Protein AF-A0A970IMG0-F1 (afdb_monomer_lite)

Radius of gyration: 21.69 Å; chains: 1; bounding box: 59×28×64 Å

Sequence (136 aa):
MDRVKRTKTRYMLLVIAFVITMMSASVAALGSFSFTFTPPIVGAARNSGLAATNGAQNPYIQLDGSIARTIFCFVRLEGTAPYTDNVTNINDNITDCKTYFSYNTGYGGLGQYYMILGLPYYYNFLEYSSSGVFQP

Foldseek 3Di:
DPVVVVVVVVVVVVVVVVVVVVPPQPDWDKWKDKAKAADQQQLRKDKGWKTFAQLADFKWWDWPDDWQQKKKFKFWDPDPDTDDDSDRDDDDGTPDIGSTDDGDRRPPHGGTMIMMMIGHPDSDDHITMIITIIHD

pLDDT: mean 72.48, std 15.92, range [30.77, 92.31]

Secondary structure (DSSP, 8-state):
-HHHHHHHHHHHHHHHHHHHHHT-------EEEEEEE-SSSTT--EE---EE--SSS--EEEESS--S-EEEEEEEESSSS------S---SSEEEEESS----TTTT-TT-EEEEEEEESSSS---EEEEEEEE-

Structure (mmCIF, N/CA/C/O backbone):
data_AF-A0A970IMG0-F1
#
_entry.id   AF-A0A970IMG0-F1
#
loop_
_atom_site.group_PDB
_atom_site.id
_atom_site.type_symbol
_atom_site.label_atom_id
_atom_site.label_alt_id
_atom_site.label_comp_id
_atom_site.label_asym_id
_atom_site.label_entity_id
_atom_site.label_seq_id
_atom_site.pdbx_PDB_ins_code
_atom_site.Cartn_x
_atom_site.Cartn_y
_atom_site.Cartn_z
_atom_site.occupancy
_atom_site.B_iso_or_equiv
_atom_site.auth_seq_id
_atom_site.auth_comp_id
_atom_site.auth_asym_id
_atom_site.auth_atom_id
_atom_site.pdbx_PDB_model_num
ATOM 1 N N . MET A 1 1 ? -46.167 -3.569 44.583 1.00 56.69 1 MET A N 1
ATOM 2 C CA . MET A 1 1 ? -45.221 -4.411 43.806 1.00 56.69 1 MET A CA 1
ATOM 3 C C . MET A 1 1 ? -44.731 -3.774 42.496 1.00 56.69 1 MET A C 1
ATOM 5 O O . MET A 1 1 ? -43.730 -4.243 41.965 1.00 56.69 1 MET A O 1
ATOM 9 N N . ASP A 1 2 ? -45.328 -2.679 42.005 1.00 61.00 2 ASP A N 1
ATOM 10 C CA . ASP A 1 2 ? -44.981 -2.122 40.681 1.00 61.00 2 ASP A CA 1
ATOM 11 C C . ASP A 1 2 ? -43.692 -1.300 40.584 1.00 61.00 2 ASP A C 1
ATOM 13 O O . ASP A 1 2 ? -43.065 -1.281 39.524 1.00 61.00 2 ASP A O 1
ATOM 17 N N . ARG A 1 3 ? -43.246 -0.638 41.662 1.00 56.34 3 ARG A N 1
ATOM 18 C CA . ARG A 1 3 ? -42.007 0.164 41.614 1.00 56.34 3 ARG A CA 1
ATOM 19 C C . ARG A 1 3 ? -40.771 -0.697 41.352 1.00 56.34 3 ARG A C 1
ATOM 21 O O . ARG A 1 3 ? -39.963 -0.336 40.511 1.00 56.34 3 ARG A O 1
ATOM 28 N N . VAL A 1 4 ? -40.668 -1.858 42.002 1.00 61.53 4 VAL A N 1
ATOM 29 C CA . VAL A 1 4 ? -39.502 -2.755 41.890 1.00 61.53 4 VAL A CA 1
ATOM 30 C C . VAL A 1 4 ? -39.376 -3.356 40.485 1.00 61.53 4 VAL A C 1
ATOM 32 O O . VAL A 1 4 ? -38.269 -3.445 39.959 1.00 61.53 4 VAL A O 1
ATOM 35 N N . LYS A 1 5 ? -40.497 -3.717 39.839 1.00 60.34 5 LYS A N 1
ATOM 36 C CA . LYS A 1 5 ? -40.497 -4.181 38.439 1.00 60.34 5 LYS A CA 1
ATOM 37 C C . LYS A 1 5 ? -40.033 -3.077 37.486 1.00 60.34 5 LYS A C 1
ATOM 39 O O . LYS A 1 5 ? -39.169 -3.329 36.654 1.00 60.34 5 LYS A O 1
ATOM 44 N N . ARG A 1 6 ? -40.519 -1.842 37.669 1.00 63.53 6 ARG A N 1
ATOM 45 C CA . ARG A 1 6 ? -40.139 -0.685 36.838 1.00 63.53 6 ARG A CA 1
ATOM 46 C C . ARG A 1 6 ? -38.645 -0.352 36.919 1.00 63.53 6 ARG A C 1
ATOM 48 O O . ARG A 1 6 ? -38.055 0.006 35.904 1.00 63.53 6 ARG A O 1
ATOM 55 N N . THR A 1 7 ? -38.022 -0.490 38.090 1.00 66.06 7 THR A N 1
ATOM 56 C CA . THR A 1 7 ? -36.582 -0.233 38.249 1.00 66.06 7 THR A CA 1
ATOM 57 C C . THR A 1 7 ? -35.731 -1.317 37.583 1.00 66.06 7 THR A C 1
ATOM 59 O O . THR A 1 7 ? -34.774 -0.990 36.887 1.00 66.06 7 THR A O 1
ATOM 62 N N . LYS A 1 8 ? -36.109 -2.599 37.706 1.00 70.25 8 LYS A N 1
ATOM 63 C CA . LYS A 1 8 ? -35.402 -3.715 37.048 1.00 70.25 8 LYS A CA 1
ATOM 64 C C . LYS A 1 8 ? -35.432 -3.606 35.520 1.00 70.25 8 LYS A C 1
ATOM 66 O O . LYS A 1 8 ? -34.404 -3.807 34.883 1.00 70.25 8 LYS A O 1
ATOM 71 N N . THR A 1 9 ? -36.565 -3.207 34.938 1.00 77.31 9 THR A N 1
ATOM 72 C CA . THR A 1 9 ? -36.680 -2.981 33.485 1.00 77.31 9 THR A CA 1
ATOM 73 C C . THR A 1 9 ? -35.786 -1.833 33.003 1.00 77.31 9 THR A C 1
ATOM 75 O O . THR A 1 9 ? -35.180 -1.936 31.942 1.00 77.31 9 THR A O 1
ATOM 78 N N . ARG A 1 10 ? -35.641 -0.759 33.793 1.00 78.38 10 ARG A N 1
ATOM 79 C CA . ARG A 1 10 ? -34.752 0.371 33.464 1.00 78.38 10 ARG A CA 1
ATOM 80 C C . ARG A 1 10 ? -33.274 -0.013 33.498 1.00 78.38 10 ARG A C 1
ATOM 82 O O . ARG A 1 10 ? -32.538 0.373 32.599 1.00 78.38 10 ARG A O 1
ATOM 89 N N . TYR A 1 11 ? -32.853 -0.799 34.490 1.00 80.94 11 TYR A N 1
ATOM 90 C CA . TYR A 1 11 ? -31.479 -1.304 34.540 1.00 80.94 11 TYR A CA 1
ATOM 91 C C . TYR A 1 11 ? -31.183 -2.274 33.397 1.00 80.94 11 TYR A C 1
ATOM 93 O O . TYR A 1 11 ? -30.123 -2.184 32.790 1.00 80.94 11 TYR A O 1
ATOM 101 N N . MET A 1 12 ? -32.131 -3.146 33.049 1.00 82.81 12 MET A N 1
ATOM 102 C CA . MET A 1 12 ? -31.972 -4.059 31.918 1.00 82.81 12 MET A CA 1
ATOM 103 C C . MET A 1 12 ? -31.822 -3.299 30.590 1.00 82.81 12 MET A C 1
ATOM 105 O O . MET A 1 12 ? -30.945 -3.628 29.800 1.00 82.81 12 MET A O 1
ATOM 109 N N . LEU A 1 13 ? -32.604 -2.234 30.378 1.00 83.31 13 LEU A N 1
ATOM 110 C CA . LEU A 1 13 ? -32.464 -1.357 29.209 1.00 83.31 13 LEU A CA 1
ATOM 111 C C . LEU A 1 13 ? -31.118 -0.618 29.177 1.00 83.31 13 LEU A C 1
ATOM 113 O O . LEU A 1 13 ? -30.524 -0.509 28.111 1.00 83.31 13 LEU A O 1
ATOM 117 N N . LEU A 1 14 ? -30.615 -0.153 30.325 1.00 84.06 14 LEU A N 1
ATOM 118 C CA . LEU A 1 14 ? -29.299 0.492 30.424 1.00 84.06 14 LEU A CA 1
ATOM 119 C C . LEU A 1 14 ? -28.150 -0.472 30.117 1.00 84.06 14 LEU A C 1
ATOM 121 O O . LEU A 1 14 ? -27.222 -0.100 29.408 1.00 84.06 14 LEU A O 1
ATOM 125 N N . VAL A 1 15 ? -28.224 -1.713 30.605 1.00 84.50 15 VAL A N 1
ATOM 126 C CA . VAL A 1 15 ? -27.225 -2.747 30.301 1.00 84.50 15 VAL A CA 1
ATOM 127 C C . VAL A 1 15 ? -27.252 -3.097 28.815 1.00 84.50 15 VAL A C 1
ATOM 129 O O . VAL A 1 15 ? -26.201 -3.164 28.190 1.00 84.50 15 VAL A O 1
ATOM 132 N N . ILE A 1 16 ? -28.439 -3.256 28.224 1.00 83.94 16 ILE A N 1
ATOM 133 C CA . ILE A 1 16 ? -28.574 -3.520 26.786 1.00 83.94 16 ILE A CA 1
ATOM 134 C C . ILE A 1 16 ? -28.026 -2.346 25.964 1.00 83.94 16 ILE A C 1
ATOM 136 O O . ILE A 1 16 ? -27.255 -2.570 25.037 1.00 83.94 16 ILE A O 1
ATOM 140 N N . ALA A 1 17 ? -28.351 -1.101 26.325 1.00 79.75 17 ALA A N 1
ATOM 141 C CA . ALA A 1 17 ? -27.823 0.083 25.649 1.00 79.75 17 ALA A CA 1
ATOM 142 C C . ALA A 1 17 ? -26.292 0.167 25.751 1.00 79.75 17 ALA A C 1
ATOM 144 O O . ALA A 1 17 ? -25.633 0.438 24.752 1.00 79.75 17 ALA A O 1
ATOM 145 N N . PHE A 1 18 ? -25.722 -0.139 26.920 1.00 79.44 18 PHE A N 1
ATOM 146 C CA . PHE A 1 18 ? -24.276 -0.175 27.122 1.00 79.44 18 PHE A CA 1
ATOM 147 C C . PHE A 1 18 ? -23.607 -1.248 26.249 1.00 79.44 18 PHE A C 1
ATOM 149 O O . PHE A 1 18 ? -22.653 -0.945 25.535 1.00 79.44 18 PHE A O 1
ATOM 156 N N . VAL A 1 19 ? -24.154 -2.469 26.212 1.00 77.81 19 VAL A N 1
ATOM 157 C CA . VAL A 1 19 ? -23.640 -3.551 25.353 1.00 77.81 19 VAL A CA 1
ATOM 158 C C . VAL A 1 19 ? -23.728 -3.174 23.871 1.00 77.81 19 VAL A C 1
ATOM 160 O O . VAL A 1 19 ? -22.754 -3.365 23.148 1.00 77.81 19 VAL A O 1
ATOM 163 N N . ILE A 1 20 ? -24.835 -2.572 23.422 1.00 73.25 20 ILE A N 1
ATOM 164 C CA . ILE A 1 20 ? -24.985 -2.110 22.033 1.00 73.25 20 ILE A CA 1
ATOM 165 C C . ILE A 1 20 ? -23.939 -1.037 21.701 1.00 73.25 20 ILE A C 1
ATOM 167 O O . ILE A 1 20 ? -23.316 -1.109 20.647 1.00 73.25 20 ILE A O 1
ATOM 171 N N . THR A 1 21 ? -23.679 -0.084 22.604 1.00 66.25 21 THR A N 1
ATOM 172 C CA . THR A 1 21 ? -22.652 0.948 22.373 1.00 66.25 21 THR A CA 1
ATOM 173 C C . THR A 1 21 ? -21.224 0.407 22.390 1.00 66.25 21 THR A C 1
ATOM 175 O O . THR A 1 21 ? -20.380 0.935 21.673 1.00 66.25 21 THR A O 1
ATOM 178 N N . MET A 1 22 ? -20.942 -0.656 23.154 1.00 64.44 22 MET A N 1
ATOM 179 C CA . MET A 1 22 ? -19.627 -1.310 23.142 1.00 64.44 22 MET A CA 1
ATOM 180 C C . MET A 1 22 ? -19.405 -2.180 21.898 1.00 64.44 22 MET A C 1
ATOM 182 O O . MET A 1 22 ? -18.262 -2.428 21.528 1.00 64.44 22 MET A O 1
ATOM 186 N N . MET A 1 23 ? -20.479 -2.632 21.244 1.00 60.69 23 MET A N 1
ATOM 187 C CA . MET A 1 23 ? -20.421 -3.426 20.011 1.00 60.69 23 MET A CA 1
ATOM 188 C C . MET A 1 23 ? -20.342 -2.585 18.733 1.00 60.69 23 MET A C 1
ATOM 190 O O . MET A 1 23 ? -20.225 -3.150 17.645 1.00 60.69 23 MET A O 1
ATOM 194 N N . SER A 1 24 ? -20.368 -1.255 18.839 1.00 54.28 24 SER A N 1
ATOM 195 C CA . SER A 1 24 ? -20.109 -0.352 17.718 1.00 54.28 24 SER A CA 1
ATOM 196 C C . SER A 1 24 ? -18.630 -0.412 17.325 1.00 54.28 24 SER A C 1
ATOM 198 O O . SER A 1 24 ? -17.852 0.489 17.631 1.00 54.28 24 SER A O 1
ATOM 200 N N . ALA A 1 25 ? -18.226 -1.491 16.656 1.00 54.66 25 ALA A N 1
ATOM 201 C CA . ALA A 1 25 ? -16.954 -1.544 15.957 1.00 54.66 25 ALA A CA 1
ATOM 202 C C . ALA A 1 25 ? -16.963 -0.433 14.900 1.00 54.66 25 ALA A C 1
ATOM 204 O O . ALA A 1 25 ? -17.830 -0.401 14.023 1.00 54.66 25 ALA A O 1
ATOM 205 N N . SER A 1 26 ? -16.031 0.511 15.009 1.00 55.84 26 SER A N 1
ATOM 206 C CA . SER A 1 26 ? -15.827 1.533 13.992 1.00 55.84 26 SER A CA 1
ATOM 207 C C . SER A 1 26 ? -15.496 0.836 12.674 1.00 55.84 26 SER A C 1
ATOM 209 O O . SER A 1 26 ? -14.486 0.139 12.556 1.00 55.84 26 SER A O 1
ATOM 211 N N . VAL A 1 27 ? -16.376 0.979 11.684 1.00 57.28 27 VAL A N 1
ATOM 212 C CA . VAL A 1 27 ? -16.126 0.466 10.336 1.00 57.28 27 VAL A CA 1
ATOM 213 C C . VAL A 1 27 ? -14.929 1.241 9.796 1.00 57.28 27 VAL A C 1
ATOM 215 O O . VAL A 1 27 ? -14.989 2.466 9.682 1.00 57.28 27 VAL A O 1
ATOM 218 N N . ALA A 1 28 ? -13.813 0.554 9.557 1.00 60.47 28 ALA A N 1
ATOM 219 C CA . ALA A 1 28 ? -12.640 1.197 8.993 1.00 60.47 28 ALA A CA 1
ATOM 220 C C . ALA A 1 28 ? -12.943 1.715 7.583 1.00 60.47 28 ALA A C 1
ATOM 222 O O . ALA A 1 28 ? -13.675 1.077 6.823 1.00 60.47 28 ALA A O 1
ATOM 223 N N . ALA A 1 29 ? -12.369 2.863 7.230 1.00 67.12 29 ALA A N 1
ATOM 224 C CA . ALA A 1 29 ? -12.444 3.364 5.869 1.00 67.12 29 ALA A CA 1
ATOM 225 C C . ALA A 1 29 ? -11.462 2.571 4.996 1.00 67.12 29 ALA A C 1
ATOM 227 O O . ALA A 1 29 ? -10.250 2.744 5.114 1.00 67.12 29 ALA A O 1
ATOM 228 N N . LEU A 1 30 ? -11.998 1.716 4.121 1.00 82.44 30 LEU A N 1
ATOM 229 C CA . LEU A 1 30 ? -11.208 1.009 3.116 1.00 82.44 30 LEU A CA 1
ATOM 230 C C . LEU A 1 30 ? -10.590 2.015 2.143 1.00 82.44 30 LEU A C 1
ATOM 232 O O . LEU A 1 30 ? -11.295 2.809 1.516 1.00 82.44 30 LEU A O 1
ATOM 236 N N . GLY A 1 31 ? -9.269 1.962 2.007 1.00 86.31 31 GLY A N 1
ATOM 237 C CA . GLY A 1 31 ? -8.545 2.668 0.965 1.00 86.31 31 GLY A CA 1
ATOM 238 C C . GLY A 1 31 ? -8.647 1.931 -0.366 1.00 86.31 31 GLY A C 1
ATOM 239 O O . GLY A 1 31 ? -8.781 0.710 -0.408 1.00 86.31 31 GLY A O 1
ATOM 240 N N . SER A 1 32 ? -8.554 2.667 -1.469 1.00 90.12 32 SER A N 1
ATOM 241 C CA . SER A 1 32 ? -8.441 2.093 -2.814 1.00 90.12 32 SER A CA 1
ATOM 242 C C . SER A 1 32 ? -7.230 2.668 -3.536 1.00 90.12 32 SER A C 1
ATOM 244 O O . SER A 1 32 ? -6.770 3.775 -3.238 1.00 90.12 32 SER A O 1
ATOM 246 N N . PHE A 1 33 ? -6.693 1.903 -4.479 1.00 88.75 33 PHE A N 1
ATOM 247 C CA . PHE A 1 33 ? -5.625 2.353 -5.356 1.00 88.75 33 PHE A CA 1
ATOM 248 C C . PHE A 1 33 ? -5.832 1.848 -6.777 1.00 88.75 33 PHE A C 1
ATOM 250 O O . PHE A 1 33 ? -6.405 0.788 -7.015 1.00 88.75 33 PHE A O 1
ATOM 257 N N . SER A 1 34 ? -5.316 2.623 -7.723 1.00 91.94 34 SER A N 1
ATOM 258 C CA . SER A 1 34 ? -5.235 2.263 -9.131 1.00 91.94 34 SER A CA 1
ATOM 259 C C . SER A 1 34 ? -3.959 2.873 -9.688 1.00 91.94 34 SER A C 1
ATOM 261 O O . SER A 1 34 ? -3.863 4.084 -9.876 1.00 91.94 34 SER A O 1
ATOM 263 N N . PHE A 1 35 ? -2.956 2.034 -9.902 1.00 90.44 35 PHE A N 1
ATOM 264 C CA . PHE A 1 35 ? -1.639 2.428 -10.376 1.00 90.44 35 PHE A CA 1
ATOM 265 C C . PHE A 1 35 ? -1.456 2.016 -11.824 1.00 90.44 35 PHE A C 1
ATOM 267 O O . PHE A 1 35 ? -1.804 0.899 -12.196 1.00 90.44 35 PHE A O 1
ATOM 274 N N . THR A 1 36 ? -0.838 2.892 -12.607 1.00 92.19 36 THR A N 1
ATOM 275 C CA . THR A 1 36 ? -0.290 2.557 -13.921 1.00 92.19 36 THR A CA 1
ATOM 276 C C . THR A 1 36 ? 1.208 2.809 -13.888 1.00 92.19 36 THR A C 1
ATOM 278 O O . THR A 1 36 ? 1.663 3.922 -13.593 1.00 92.19 36 THR A O 1
ATOM 281 N N . PHE A 1 37 ? 1.961 1.748 -14.153 1.00 89.62 37 PHE A N 1
ATOM 282 C CA . PHE A 1 37 ? 3.411 1.726 -14.159 1.00 89.62 37 PHE A CA 1
ATOM 283 C C . PHE A 1 37 ? 3.899 1.739 -15.596 1.00 89.62 37 PHE A C 1
ATOM 285 O O . PHE A 1 37 ? 3.623 0.807 -16.344 1.00 89.62 37 PHE A O 1
ATOM 292 N N . THR A 1 38 ? 4.676 2.757 -15.950 1.00 91.06 38 THR A N 1
ATOM 293 C CA . THR A 1 38 ? 5.303 2.877 -17.269 1.00 91.06 38 THR A CA 1
ATOM 294 C C . THR A 1 38 ? 6.820 2.816 -17.080 1.00 91.06 38 THR A C 1
ATOM 296 O O . THR A 1 38 ? 7.324 3.489 -16.176 1.00 91.06 38 THR A O 1
ATOM 299 N N . PRO A 1 39 ? 7.557 2.010 -17.865 1.00 87.75 39 PRO A N 1
ATOM 300 C CA . PRO A 1 39 ? 9.016 1.981 -17.802 1.00 87.75 39 PRO A CA 1
ATOM 301 C C . PRO A 1 39 ? 9.620 3.344 -18.190 1.00 87.75 39 PRO A C 1
ATOM 303 O O . PRO A 1 39 ? 9.020 4.073 -18.983 1.00 87.75 39 PRO A O 1
ATOM 306 N N . PRO A 1 40 ? 10.825 3.691 -17.696 1.00 88.88 40 PRO A N 1
ATOM 307 C CA . PRO A 1 40 ? 11.735 2.886 -16.869 1.00 88.88 40 PRO A CA 1
ATOM 308 C C . PRO A 1 40 ? 11.315 2.800 -15.388 1.00 88.88 40 PRO A C 1
ATOM 310 O O . PRO A 1 40 ? 10.470 3.556 -14.930 1.00 88.88 40 PRO A O 1
ATOM 313 N N . ILE A 1 41 ? 11.931 1.897 -14.608 1.00 83.75 41 ILE A N 1
ATOM 314 C CA . ILE A 1 41 ? 11.630 1.739 -13.166 1.00 83.75 41 ILE A CA 1
ATOM 315 C C . ILE A 1 41 ? 11.891 3.011 -12.348 1.00 83.75 41 ILE A C 1
ATOM 317 O O . ILE A 1 41 ? 11.210 3.274 -11.356 1.00 83.75 41 ILE A O 1
ATOM 321 N N . VAL A 1 42 ? 12.862 3.823 -12.770 1.00 82.56 42 VAL A N 1
ATOM 322 C CA . VAL A 1 42 ? 13.173 5.105 -12.132 1.00 82.56 42 VAL A CA 1
ATOM 323 C C . VAL A 1 42 ? 11.984 6.049 -12.318 1.00 82.56 42 VAL A C 1
ATOM 325 O O . VAL A 1 42 ? 11.634 6.392 -13.442 1.00 82.56 42 VAL A O 1
ATOM 328 N N . GLY A 1 43 ? 11.358 6.462 -11.213 1.00 78.81 43 GLY A N 1
ATOM 329 C CA . GLY A 1 43 ? 10.152 7.301 -11.236 1.00 78.81 43 GLY A CA 1
ATOM 330 C C . GLY A 1 43 ? 8.843 6.542 -11.499 1.00 78.81 43 GLY A C 1
ATOM 331 O O . GLY A 1 43 ? 7.782 7.160 -11.608 1.00 78.81 43 GLY A O 1
ATOM 332 N N . ALA A 1 44 ? 8.877 5.206 -11.558 1.00 84.19 44 ALA A N 1
ATOM 333 C CA . ALA A 1 44 ? 7.669 4.398 -11.713 1.00 84.19 44 ALA A CA 1
ATOM 334 C C . ALA A 1 44 ? 6.846 4.286 -10.418 1.00 84.19 44 ALA A C 1
ATOM 336 O O . ALA A 1 44 ? 5.708 3.844 -10.474 1.00 84.19 44 ALA A O 1
ATOM 337 N N . ALA A 1 45 ? 7.377 4.705 -9.268 1.00 87.06 45 ALA A N 1
ATOM 338 C CA . ALA A 1 45 ? 6.653 4.739 -7.998 1.00 87.06 45 ALA A CA 1
ATOM 339 C C . ALA A 1 45 ? 5.280 5.433 -8.119 1.00 87.06 45 ALA A C 1
ATOM 341 O O . ALA A 1 45 ? 5.153 6.470 -8.779 1.00 87.06 45 ALA A O 1
ATOM 342 N N . ARG A 1 46 ? 4.248 4.868 -7.486 1.00 89.00 46 ARG A N 1
ATOM 343 C CA . ARG A 1 46 ? 2.887 5.428 -7.446 1.00 89.00 46 ARG A CA 1
ATOM 344 C C . ARG A 1 46 ? 2.335 5.386 -6.028 1.00 89.00 46 ARG A C 1
ATOM 346 O O . ARG A 1 46 ? 2.543 4.402 -5.333 1.00 89.00 46 ARG A O 1
ATOM 353 N N . ASN A 1 47 ? 1.590 6.416 -5.639 1.00 88.00 47 ASN A N 1
ATOM 354 C CA . ASN A 1 47 ? 0.980 6.528 -4.314 1.00 88.00 47 ASN A CA 1
ATOM 355 C C . ASN A 1 47 ? -0.544 6.490 -4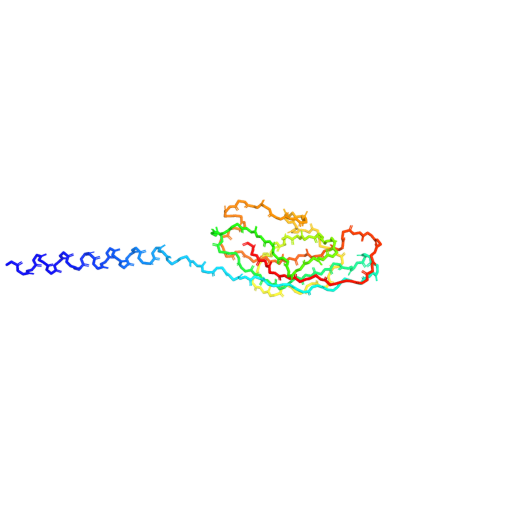.422 1.00 88.00 47 ASN A C 1
ATOM 357 O O . ASN A 1 47 ? -1.116 7.034 -5.368 1.00 88.00 47 ASN A O 1
ATOM 361 N N . SER A 1 48 ? -1.205 5.847 -3.464 1.00 87.38 48 SER A N 1
ATOM 362 C CA . SER A 1 48 ? -2.661 5.884 -3.329 1.00 87.38 48 SER A CA 1
ATOM 363 C C . SER A 1 48 ? -3.133 7.151 -2.613 1.00 87.38 48 SER A C 1
ATOM 365 O O . SER A 1 48 ? -2.340 7.926 -2.083 1.00 87.38 48 SER A O 1
ATOM 367 N N . GLY A 1 49 ? -4.455 7.313 -2.519 1.00 84.69 49 GLY A N 1
ATOM 368 C CA . GLY A 1 49 ? -5.048 8.200 -1.520 1.00 84.69 49 GLY A CA 1
ATOM 369 C C . GLY A 1 49 ? -4.830 7.684 -0.092 1.00 84.69 49 GLY A C 1
ATOM 370 O O . GLY A 1 49 ? -4.401 6.545 0.114 1.00 84.69 49 GLY A O 1
ATOM 371 N N . LEU A 1 50 ? -5.150 8.527 0.891 1.00 85.19 50 LEU A N 1
ATOM 372 C CA . LEU A 1 50 ? -5.045 8.182 2.308 1.00 85.19 50 LEU A CA 1
ATOM 373 C C . LEU A 1 50 ? -6.227 7.346 2.784 1.00 85.19 50 LEU A C 1
ATOM 375 O O . LEU A 1 50 ? -7.374 7.618 2.432 1.00 85.19 50 LEU A O 1
ATOM 379 N N . ALA A 1 51 ? -5.937 6.401 3.671 1.00 83.75 51 ALA A N 1
ATOM 380 C CA . ALA A 1 51 ? -6.919 5.681 4.462 1.00 83.75 51 ALA A CA 1
ATOM 381 C C . ALA A 1 51 ? -6.557 5.769 5.948 1.00 83.75 51 ALA A C 1
ATOM 383 O O . ALA A 1 51 ? -5.384 5.712 6.326 1.00 83.75 51 ALA A O 1
ATOM 384 N N . ALA A 1 52 ? -7.577 5.931 6.787 1.00 81.62 52 ALA A N 1
ATOM 385 C CA . ALA A 1 52 ? -7.418 5.945 8.233 1.00 81.62 52 ALA A CA 1
ATOM 386 C C . ALA A 1 52 ? -7.510 4.518 8.780 1.00 81.62 52 ALA A C 1
ATOM 388 O O . ALA A 1 52 ? -8.432 3.7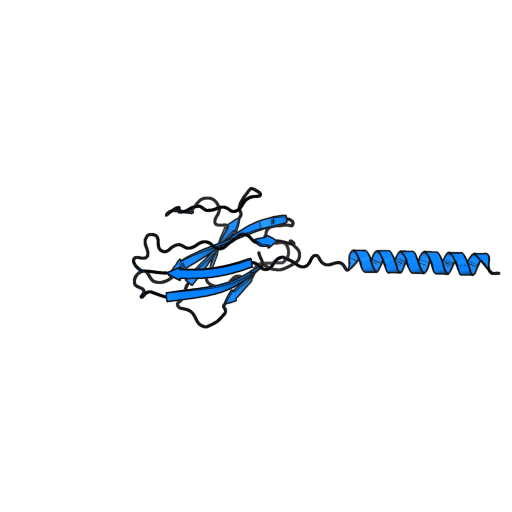75 8.434 1.00 81.62 52 ALA A O 1
ATOM 389 N N . THR A 1 53 ? -6.600 4.150 9.678 1.00 76.81 53 THR A N 1
ATOM 390 C CA . THR A 1 53 ? -6.719 2.887 10.412 1.00 76.81 53 THR A CA 1
ATOM 391 C C . THR A 1 53 ? -7.663 3.048 11.605 1.00 76.81 53 THR A C 1
ATOM 393 O O . THR A 1 53 ? -7.642 4.049 12.333 1.00 76.81 53 THR A O 1
ATOM 396 N N . ASN A 1 54 ? -8.510 2.042 11.825 1.00 72.19 54 ASN A N 1
ATOM 397 C CA . ASN A 1 54 ? -9.330 1.953 13.032 1.00 72.19 54 ASN A CA 1
ATOM 398 C C . ASN A 1 54 ? -8.594 1.245 14.186 1.00 72.19 54 ASN A C 1
ATOM 400 O O . ASN A 1 54 ? -9.174 1.080 15.257 1.00 72.19 54 ASN A O 1
ATOM 404 N N . GLY A 1 55 ? -7.350 0.790 13.973 1.00 68.38 55 GLY A N 1
ATOM 405 C CA . GLY A 1 55 ? -6.541 0.058 14.952 1.00 68.38 55 GLY A CA 1
ATOM 406 C C . GLY A 1 55 ? -7.136 -1.277 15.426 1.00 68.38 55 GLY A C 1
ATOM 407 O O . GLY A 1 55 ? -6.558 -1.925 16.293 1.00 68.38 55 GLY A O 1
ATOM 408 N N . ALA A 1 56 ? -8.286 -1.696 14.897 1.00 69.94 56 ALA A N 1
ATOM 409 C CA . ALA A 1 56 ? -9.025 -2.875 15.341 1.00 69.94 56 ALA A CA 1
ATOM 410 C C . ALA A 1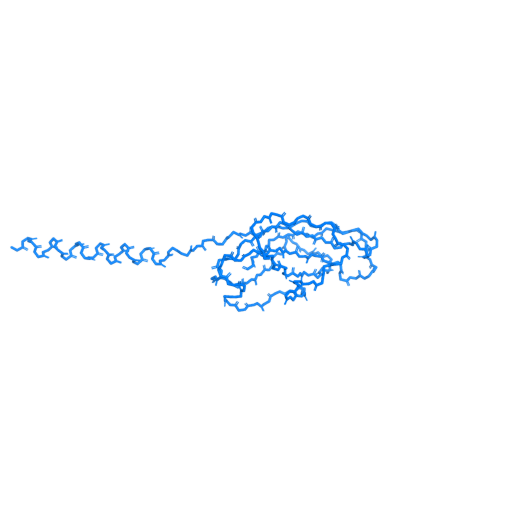 56 ? -8.893 -4.053 14.369 1.00 69.94 56 ALA A C 1
ATOM 412 O O . ALA A 1 56 ? -9.256 -5.176 14.713 1.00 69.94 56 ALA A O 1
ATOM 413 N N . GLN A 1 57 ? -8.396 -3.806 13.158 1.00 69.00 57 GLN A N 1
ATOM 414 C CA . GLN A 1 57 ? -8.218 -4.810 12.116 1.00 69.00 57 GLN A CA 1
ATOM 415 C C . GLN A 1 57 ? -6.744 -4.957 11.745 1.00 69.00 57 GLN A C 1
ATOM 417 O O . GLN A 1 57 ? -5.928 -4.073 12.001 1.00 69.00 57 GLN A O 1
ATOM 422 N N . ASN A 1 58 ? -6.401 -6.111 11.173 1.00 71.12 58 ASN A N 1
ATOM 423 C CA . ASN A 1 58 ? -5.068 -6.346 10.636 1.00 71.12 58 ASN A CA 1
ATOM 424 C C . ASN A 1 58 ? -4.950 -5.620 9.294 1.00 71.12 58 ASN A C 1
ATOM 426 O O . ASN A 1 58 ? -5.840 -5.800 8.456 1.00 71.12 58 ASN A O 1
ATOM 430 N N . PRO A 1 59 ? -3.861 -4.875 9.055 1.00 75.75 59 PRO A N 1
ATOM 431 C CA . PRO A 1 59 ? -3.641 -4.279 7.756 1.00 75.75 59 PRO A CA 1
ATOM 432 C C . PRO A 1 59 ? -3.522 -5.335 6.656 1.00 75.75 59 PRO A C 1
ATOM 434 O O . PRO A 1 59 ? -2.860 -6.363 6.833 1.00 75.75 59 PRO A O 1
ATOM 437 N N . TYR A 1 60 ? -4.139 -5.069 5.508 1.00 79.50 60 TYR A N 1
ATOM 438 C CA . TYR A 1 60 ? -4.105 -5.950 4.344 1.00 79.50 60 TYR A CA 1
ATOM 439 C C . TYR A 1 60 ? -4.180 -5.174 3.028 1.00 79.50 60 TYR A C 1
ATOM 441 O O . TYR A 1 60 ? -4.629 -4.029 2.975 1.00 79.50 60 TYR A O 1
ATOM 449 N N . ILE A 1 61 ? -3.777 -5.847 1.949 1.00 81.81 61 ILE A N 1
ATOM 450 C CA . ILE A 1 61 ? -4.048 -5.435 0.571 1.00 81.81 61 ILE A CA 1
ATOM 451 C C . ILE A 1 61 ? -4.770 -6.569 -0.138 1.00 81.81 61 ILE A C 1
ATOM 453 O O . ILE A 1 61 ? -4.367 -7.728 -0.037 1.00 81.81 61 ILE A O 1
ATOM 457 N N . GLN A 1 62 ? -5.810 -6.216 -0.882 1.00 84.56 62 GLN A N 1
ATOM 458 C CA . GLN A 1 62 ? -6.532 -7.114 -1.763 1.00 84.56 62 GLN A CA 1
ATOM 459 C C . GLN A 1 62 ? -6.524 -6.538 -3.178 1.00 84.56 62 GLN A C 1
ATOM 461 O O . GLN A 1 62 ? -6.917 -5.397 -3.395 1.00 84.56 62 GLN A O 1
ATOM 466 N N . LEU A 1 63 ? -6.069 -7.340 -4.136 1.00 84.06 63 LEU A N 1
ATOM 467 C CA . LEU A 1 63 ? -5.954 -6.956 -5.541 1.00 84.06 63 LEU A CA 1
ATOM 468 C C . LEU A 1 63 ? -7.216 -7.347 -6.310 1.00 84.06 63 LEU A C 1
ATOM 470 O O . LEU A 1 63 ? -7.776 -8.416 -6.064 1.00 84.06 63 LEU A O 1
ATOM 474 N N . ASP A 1 64 ? -7.615 -6.523 -7.281 1.00 84.00 64 ASP A N 1
ATOM 475 C CA . ASP A 1 64 ? -8.808 -6.771 -8.110 1.00 84.00 64 ASP A CA 1
ATOM 476 C C . ASP A 1 64 ? -8.587 -7.861 -9.178 1.00 84.00 64 ASP A C 1
ATOM 478 O O . ASP A 1 64 ? -9.504 -8.232 -9.910 1.00 84.00 64 ASP A O 1
ATOM 482 N N . GLY A 1 65 ? -7.368 -8.395 -9.286 1.00 74.06 65 GLY A N 1
ATOM 483 C CA . GLY A 1 65 ? -7.028 -9.441 -10.241 1.00 74.06 65 GLY A CA 1
ATOM 484 C C . GLY A 1 65 ? -5.572 -9.888 -10.164 1.00 74.06 65 GLY A C 1
ATOM 485 O O . GLY A 1 65 ? -4.802 -9.471 -9.297 1.00 74.06 65 GLY A O 1
ATOM 486 N N . SER A 1 66 ? -5.188 -10.757 -11.101 1.00 67.88 66 SER A N 1
ATOM 487 C CA . SER A 1 66 ? -3.794 -11.161 -11.281 1.00 67.88 66 SER A CA 1
ATOM 488 C C . SER A 1 66 ? -3.029 -10.049 -11.992 1.00 67.88 66 SER A C 1
ATOM 490 O O . SER A 1 66 ? -3.270 -9.782 -13.167 1.00 67.88 66 SER A O 1
ATOM 492 N N . ILE A 1 67 ? -2.088 -9.426 -11.292 1.00 70.81 67 ILE A N 1
ATOM 493 C CA . ILE A 1 67 ? -1.258 -8.332 -11.809 1.00 70.81 67 ILE A CA 1
ATOM 494 C C . ILE A 1 67 ? 0.197 -8.777 -11.961 1.00 70.81 67 ILE A C 1
ATOM 496 O O . ILE A 1 67 ? 0.639 -9.748 -11.338 1.00 70.81 67 ILE A O 1
ATOM 500 N N . ALA A 1 68 ? 0.975 -8.032 -12.751 1.00 77.56 68 ALA A N 1
ATOM 501 C CA . ALA A 1 68 ? 2.426 -8.152 -12.696 1.00 77.56 68 ALA A CA 1
ATOM 502 C C . ALA A 1 68 ? 2.913 -7.859 -11.266 1.00 77.56 68 ALA A C 1
ATOM 504 O O . ALA A 1 68 ? 2.357 -7.009 -10.559 1.00 77.56 68 ALA A O 1
ATOM 505 N N . ARG A 1 69 ? 3.943 -8.591 -10.821 1.00 81.94 69 ARG A N 1
ATOM 506 C CA . ARG A 1 69 ? 4.459 -8.473 -9.452 1.00 81.94 69 ARG A CA 1
ATOM 507 C C . ARG A 1 69 ? 4.794 -7.013 -9.134 1.00 81.94 69 ARG A C 1
ATOM 509 O O . ARG A 1 69 ? 5.635 -6.405 -9.790 1.00 81.94 69 ARG A O 1
ATOM 516 N N . THR A 1 70 ? 4.141 -6.494 -8.100 1.00 83.81 70 THR A N 1
ATOM 517 C CA . THR A 1 70 ? 4.288 -5.125 -7.598 1.00 83.81 70 THR A CA 1
ATOM 518 C C . THR A 1 70 ? 4.660 -5.204 -6.123 1.00 83.81 70 THR A C 1
ATOM 520 O O . THR A 1 70 ? 4.118 -6.024 -5.381 1.00 83.81 70 THR A O 1
ATOM 523 N N . ILE A 1 71 ? 5.636 -4.404 -5.714 1.00 86.50 71 ILE A N 1
ATOM 524 C CA . ILE A 1 71 ? 6.001 -4.212 -4.315 1.00 86.50 71 ILE A CA 1
ATOM 525 C C . ILE A 1 71 ? 5.088 -3.123 -3.772 1.00 86.50 71 ILE A C 1
ATOM 527 O O . ILE A 1 71 ? 4.980 -2.056 -4.372 1.00 86.50 71 ILE A O 1
ATOM 531 N N . PHE A 1 72 ? 4.446 -3.392 -2.644 1.00 85.31 72 PHE A N 1
ATOM 532 C CA . PHE A 1 72 ? 3.601 -2.428 -1.964 1.00 85.31 72 PHE A CA 1
ATOM 533 C C . PHE A 1 72 ? 4.237 -2.049 -0.632 1.00 85.31 72 PHE A C 1
ATOM 535 O O . PHE A 1 72 ? 4.841 -2.894 0.026 1.00 85.31 72 PHE A O 1
ATOM 542 N N . CYS A 1 73 ? 4.074 -0.808 -0.196 1.00 83.31 73 CYS A N 1
ATOM 543 C CA . CYS A 1 73 ? 4.552 -0.358 1.104 1.00 83.31 73 CYS A CA 1
ATOM 544 C C . CYS A 1 73 ? 3.486 0.486 1.790 1.00 83.31 73 CYS A C 1
ATOM 546 O O . CYS A 1 73 ? 2.937 1.398 1.172 1.00 83.31 73 CYS A O 1
ATOM 548 N N . PHE A 1 74 ? 3.233 0.218 3.071 1.00 79.00 74 PHE A N 1
ATOM 549 C CA . PHE A 1 74 ? 2.486 1.152 3.904 1.00 79.00 74 PHE A CA 1
ATOM 550 C C . PHE A 1 74 ? 3.397 2.318 4.276 1.00 79.00 74 PHE A C 1
ATOM 552 O O . PHE A 1 74 ? 4.485 2.125 4.827 1.00 79.00 74 PHE A O 1
ATOM 559 N N . VAL A 1 75 ? 2.942 3.528 3.968 1.00 80.81 75 VAL A N 1
ATOM 560 C CA . VAL A 1 75 ? 3.621 4.766 4.346 1.00 80.81 75 VAL A CA 1
ATOM 561 C C . VAL A 1 75 ? 2.725 5.506 5.320 1.00 80.81 75 VAL A C 1
ATOM 563 O O . VAL A 1 75 ? 1.614 5.908 4.965 1.00 80.81 75 VAL A O 1
ATOM 566 N N . ARG A 1 76 ? 3.204 5.653 6.558 1.00 76.62 76 ARG A N 1
ATOM 567 C CA . ARG A 1 76 ? 2.538 6.466 7.576 1.00 76.62 76 ARG A CA 1
ATOM 568 C C . ARG A 1 76 ? 2.800 7.935 7.281 1.00 76.62 76 ARG A C 1
ATOM 570 O O . ARG A 1 76 ? 3.937 8.317 7.011 1.00 76.62 76 ARG A O 1
ATOM 577 N N . LEU A 1 77 ? 1.766 8.757 7.393 1.00 72.69 77 LEU A N 1
ATOM 578 C CA . LEU A 1 77 ? 1.894 10.206 7.308 1.00 72.69 77 LEU A CA 1
ATOM 579 C C . LEU A 1 77 ? 1.568 10.833 8.656 1.00 72.69 77 LEU A C 1
ATOM 581 O O . LEU A 1 77 ? 0.484 10.641 9.209 1.00 72.69 77 LEU A O 1
ATOM 585 N N . GLU A 1 78 ? 2.522 11.587 9.193 1.00 61.28 78 GLU A N 1
ATOM 586 C CA . GLU A 1 78 ? 2.306 12.397 10.386 1.00 61.28 78 GLU A CA 1
ATOM 587 C C . GLU A 1 78 ? 1.556 13.681 9.990 1.00 61.28 78 GLU A C 1
ATOM 589 O O . GLU A 1 78 ? 2.160 14.710 9.709 1.00 61.28 78 GLU A O 1
ATOM 594 N N . GLY A 1 79 ? 0.221 13.616 9.904 1.00 55.59 79 GLY A N 1
ATOM 595 C CA . GLY A 1 79 ? -0.626 14.798 9.688 1.00 55.59 79 GLY A CA 1
ATOM 596 C C . GLY A 1 79 ? -1.930 14.548 8.920 1.00 55.59 79 GLY A C 1
ATOM 597 O O . GLY A 1 79 ? -2.051 13.617 8.130 1.00 55.59 79 GLY A O 1
ATOM 598 N N . THR A 1 80 ? -2.928 15.405 9.154 1.00 47.41 80 THR A N 1
ATOM 599 C CA . THR A 1 80 ? -4.233 15.426 8.465 1.00 47.41 80 THR A CA 1
ATOM 600 C C . THR A 1 80 ? -4.198 16.330 7.230 1.00 47.41 80 THR A C 1
ATOM 602 O O . THR A 1 80 ? -4.457 17.524 7.356 1.00 47.41 80 THR A O 1
ATOM 605 N N . ALA A 1 81 ? -3.893 15.784 6.049 1.00 42.09 81 ALA A N 1
ATOM 606 C CA . ALA A 1 81 ? -4.199 16.357 4.724 1.00 42.09 81 ALA A CA 1
ATOM 607 C C . ALA A 1 81 ? -3.716 15.400 3.614 1.00 42.09 81 ALA A C 1
ATOM 609 O O . ALA A 1 81 ? -2.761 14.661 3.850 1.00 42.09 81 ALA A O 1
ATOM 610 N N . PRO A 1 82 ? -4.325 15.396 2.409 1.00 42.97 82 PRO A N 1
ATOM 611 C CA . PRO A 1 82 ? -3.891 14.538 1.308 1.00 42.97 82 PRO A CA 1
ATOM 612 C C . PRO A 1 82 ? -2.457 14.883 0.888 1.00 42.97 82 PRO A C 1
ATOM 614 O O . PRO A 1 82 ? -2.194 15.924 0.287 1.00 42.97 82 PRO A O 1
ATOM 617 N N . TYR A 1 83 ? -1.528 13.991 1.220 1.00 40.19 83 TYR A N 1
ATOM 618 C CA . TYR A 1 83 ? -0.135 14.070 0.806 1.00 40.19 83 TYR A CA 1
ATOM 619 C C . TYR A 1 83 ? -0.049 13.794 -0.695 1.00 40.19 83 TYR A C 1
ATOM 621 O O . TYR A 1 83 ? -0.220 12.665 -1.149 1.00 40.19 83 TYR A O 1
ATOM 629 N N . THR A 1 84 ? 0.158 14.855 -1.470 1.00 36.62 84 THR A N 1
ATOM 630 C CA . THR A 1 84 ? 0.410 14.774 -2.909 1.00 36.62 84 THR A CA 1
ATOM 631 C C . THR A 1 84 ? 1.878 15.094 -3.113 1.00 36.62 84 THR A C 1
ATOM 633 O O . THR A 1 84 ? 2.225 16.253 -3.307 1.00 36.62 84 THR A O 1
ATOM 636 N N . ASP A 1 85 ? 2.742 14.088 -3.014 1.00 37.09 85 ASP A N 1
ATOM 637 C CA . ASP A 1 85 ? 4.161 14.275 -3.307 1.00 37.09 85 ASP A CA 1
ATOM 638 C C . ASP A 1 85 ? 4.520 13.518 -4.584 1.00 37.09 85 ASP A C 1
ATOM 640 O O . ASP A 1 85 ? 4.510 12.285 -4.644 1.00 37.09 85 ASP A O 1
ATOM 644 N N . ASN A 1 86 ? 4.816 14.294 -5.628 1.00 34.19 86 ASN A N 1
ATOM 645 C CA . ASN A 1 86 ? 5.510 13.842 -6.830 1.00 34.19 86 ASN A CA 1
ATOM 646 C C . ASN A 1 86 ? 7.005 13.735 -6.495 1.00 34.19 86 ASN A C 1
ATOM 648 O O . ASN A 1 86 ? 7.799 14.551 -6.962 1.00 34.19 86 ASN A O 1
ATOM 652 N N . VAL A 1 87 ? 7.402 12.781 -5.646 1.00 30.77 87 VAL A N 1
ATOM 653 C CA . VAL A 1 87 ? 8.807 12.657 -5.226 1.00 30.77 87 VAL A CA 1
ATOM 654 C C . VAL A 1 87 ? 9.368 11.277 -5.541 1.00 30.77 87 VAL A C 1
ATOM 656 O O . VAL A 1 87 ? 8.880 10.239 -5.106 1.00 30.77 87 VAL A O 1
ATOM 659 N N . THR A 1 88 ? 10.446 11.312 -6.318 1.00 32.22 88 THR A N 1
ATOM 660 C CA . THR A 1 88 ? 11.247 10.217 -6.876 1.00 32.22 88 THR A CA 1
ATOM 661 C C . THR A 1 88 ? 12.067 9.422 -5.854 1.00 32.22 88 THR A C 1
ATOM 663 O O . THR A 1 88 ? 12.744 8.485 -6.262 1.00 32.22 88 THR A O 1
ATOM 666 N N . ASN A 1 89 ? 12.024 9.761 -4.561 1.00 32.94 89 ASN A N 1
ATOM 667 C CA . ASN A 1 89 ? 12.766 9.091 -3.486 1.00 32.94 89 ASN A CA 1
ATOM 668 C C . ASN A 1 89 ? 12.007 9.218 -2.151 1.00 32.94 89 ASN A C 1
ATOM 670 O O . ASN A 1 89 ? 12.253 10.141 -1.381 1.00 32.94 89 ASN A O 1
ATOM 674 N N . ILE A 1 90 ? 11.076 8.303 -1.876 1.00 42.28 90 ILE A N 1
ATOM 675 C CA . ILE A 1 90 ? 10.423 8.184 -0.564 1.00 42.28 90 ILE A CA 1
ATOM 676 C C . ILE A 1 90 ? 11.255 7.193 0.254 1.00 42.28 90 ILE A C 1
ATOM 678 O O . ILE A 1 90 ? 11.214 6.006 -0.040 1.00 42.28 90 ILE A O 1
ATOM 682 N N . ASN A 1 91 ? 12.017 7.664 1.244 1.00 39.38 91 ASN A N 1
ATOM 683 C CA . ASN A 1 91 ? 12.792 6.798 2.151 1.00 39.38 91 ASN A CA 1
ATOM 684 C C . ASN A 1 91 ? 12.520 7.048 3.645 1.00 39.38 91 ASN A C 1
ATOM 686 O O . ASN A 1 91 ? 12.896 6.209 4.457 1.00 39.38 91 ASN A O 1
ATOM 690 N N . ASP A 1 92 ? 11.831 8.127 4.030 1.00 40.94 92 ASP A N 1
ATOM 691 C CA . ASP A 1 92 ? 11.863 8.556 5.438 1.00 40.94 92 ASP A CA 1
ATOM 692 C C . ASP A 1 92 ? 10.748 7.973 6.327 1.00 40.94 92 ASP A C 1
ATOM 694 O O . ASP A 1 92 ? 10.875 8.018 7.543 1.00 40.94 92 ASP A O 1
ATOM 698 N N . ASN A 1 93 ? 9.692 7.362 5.766 1.00 51.22 93 ASN A N 1
ATOM 699 C CA . ASN A 1 93 ? 8.548 6.836 6.544 1.00 51.22 93 ASN A CA 1
ATOM 700 C C . ASN A 1 93 ? 7.997 5.480 6.052 1.00 51.22 93 ASN A C 1
ATOM 702 O O . ASN A 1 93 ? 6.841 5.124 6.309 1.00 51.22 93 ASN A O 1
ATOM 706 N N . ILE A 1 94 ? 8.805 4.706 5.324 1.00 54.25 94 ILE A N 1
ATOM 707 C CA . ILE A 1 94 ? 8.408 3.382 4.827 1.00 54.25 94 ILE A CA 1
ATOM 708 C C . ILE A 1 94 ? 8.509 2.373 5.969 1.00 54.25 94 ILE A C 1
ATOM 710 O O . ILE A 1 94 ? 9.601 2.073 6.443 1.00 54.25 94 ILE A O 1
ATOM 714 N N . THR A 1 95 ? 7.370 1.843 6.417 1.00 55.44 95 THR A N 1
ATOM 715 C CA . THR A 1 95 ? 7.341 0.984 7.613 1.00 55.44 95 THR A CA 1
ATOM 716 C C . THR A 1 95 ? 7.557 -0.500 7.299 1.00 55.44 95 THR A C 1
ATOM 718 O O . THR A 1 95 ? 7.874 -1.255 8.207 1.00 55.44 95 THR A O 1
ATOM 721 N N . ASP A 1 96 ? 7.382 -0.915 6.038 1.00 60.69 96 ASP A N 1
ATOM 722 C CA . ASP A 1 96 ? 7.836 -2.188 5.453 1.00 60.69 96 ASP A CA 1
ATOM 723 C C . ASP A 1 96 ? 7.272 -2.308 4.019 1.00 60.69 96 ASP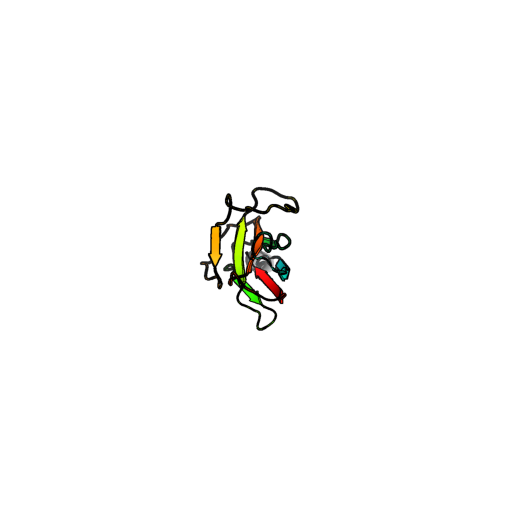 A C 1
ATOM 725 O O . ASP A 1 96 ? 6.064 -2.175 3.810 1.00 60.69 96 ASP A O 1
ATOM 729 N N . CYS A 1 97 ? 8.120 -2.594 3.027 1.00 66.38 97 CYS A N 1
ATOM 730 C CA . CYS A 1 97 ? 7.699 -2.883 1.651 1.00 66.38 97 CYS A CA 1
ATOM 731 C C . CYS A 1 97 ? 7.605 -4.395 1.424 1.00 66.38 97 CYS A C 1
ATOM 733 O O . CYS A 1 97 ? 8.608 -5.099 1.552 1.00 66.38 97 CYS A O 1
ATOM 735 N N . LYS A 1 98 ? 6.429 -4.919 1.071 1.00 65.81 98 LYS A N 1
ATOM 736 C CA . LYS A 1 98 ? 6.203 -6.355 0.848 1.00 65.81 98 LYS A CA 1
ATOM 737 C C . LYS A 1 98 ? 5.253 -6.583 -0.331 1.00 65.81 98 LYS A C 1
ATOM 739 O O . LYS A 1 98 ? 4.466 -5.725 -0.711 1.00 65.81 98 LYS A O 1
ATOM 744 N N . THR A 1 99 ? 5.328 -7.764 -0.939 1.00 57.50 99 THR A N 1
ATOM 745 C CA . THR A 1 99 ? 4.363 -8.203 -1.967 1.00 57.50 99 THR A CA 1
ATOM 746 C C . THR A 1 99 ? 3.090 -8.795 -1.354 1.00 57.50 99 THR A C 1
ATOM 748 O O . THR A 1 99 ? 2.104 -9.000 -2.055 1.00 57.50 99 THR A O 1
ATOM 751 N N . TYR A 1 100 ? 3.114 -9.070 -0.049 1.00 57.00 100 TYR A N 1
ATOM 752 C CA . TYR A 1 100 ? 1.990 -9.516 0.765 1.00 57.00 100 TYR A CA 1
ATOM 753 C C . TYR A 1 100 ? 2.156 -8.961 2.183 1.00 57.00 100 TYR A C 1
ATOM 755 O O . TYR A 1 100 ? 3.272 -8.886 2.702 1.00 57.00 100 TYR A O 1
ATOM 763 N N . PHE A 1 101 ? 1.052 -8.585 2.820 1.00 61.78 101 PHE A N 1
ATOM 764 C CA . PHE A 1 101 ? 1.063 -8.050 4.177 1.00 61.78 101 PHE A CA 1
ATOM 765 C C . PHE A 1 101 ? 0.448 -9.056 5.134 1.00 61.78 101 PHE A C 1
ATOM 767 O O . PHE A 1 101 ? -0.628 -9.589 4.883 1.00 61.78 101 PHE A O 1
ATOM 774 N N . SER A 1 102 ? 1.154 -9.318 6.228 1.00 55.72 102 SER A N 1
ATOM 775 C CA . SER A 1 102 ? 0.629 -10.065 7.361 1.00 55.72 102 SER A CA 1
ATOM 776 C C . SER A 1 102 ? 1.062 -9.314 8.610 1.00 55.72 102 SER A C 1
ATOM 778 O O . SER A 1 102 ? 2.220 -9.390 9.022 1.00 55.72 102 SER A O 1
ATOM 780 N N . TYR A 1 103 ? 0.159 -8.497 9.138 1.00 58.66 103 TYR A N 1
ATOM 781 C CA . TYR A 1 103 ? 0.373 -7.734 10.361 1.00 58.66 103 TYR A CA 1
ATOM 782 C C . TYR A 1 103 ? -0.576 -8.224 11.449 1.00 58.66 103 TYR A C 1
ATOM 784 O O . TYR A 1 103 ? -1.661 -8.737 11.169 1.00 58.66 103 TYR A O 1
ATOM 792 N N . ASN A 1 104 ? -0.162 -8.040 12.700 1.00 54.34 104 ASN A N 1
ATOM 793 C CA . ASN A 1 104 ? -1.012 -8.295 13.854 1.00 54.34 104 ASN A CA 1
ATOM 794 C C . ASN A 1 104 ? -2.053 -7.181 14.017 1.00 54.34 104 ASN A C 1
ATOM 796 O O . ASN A 1 104 ? -1.869 -6.054 13.550 1.00 54.34 104 ASN A O 1
ATOM 800 N N . THR A 1 105 ? -3.127 -7.493 14.735 1.00 58.31 105 THR A N 1
ATOM 801 C CA . THR A 1 105 ? -4.176 -6.528 15.071 1.00 58.31 105 THR A CA 1
ATOM 802 C C . THR A 1 105 ? -3.592 -5.400 15.916 1.00 58.31 105 THR A C 1
ATOM 804 O O . THR A 1 105 ? -2.753 -5.651 16.781 1.00 58.31 105 THR A O 1
ATOM 807 N N . GLY A 1 106 ? -4.014 -4.158 15.671 1.00 56.69 106 GLY A N 1
ATOM 808 C CA . GLY A 1 106 ? -3.476 -2.985 16.370 1.00 56.69 106 GLY A CA 1
ATOM 809 C C . GLY A 1 106 ? -2.236 -2.363 15.730 1.00 56.69 106 GLY A C 1
ATOM 810 O O . GLY A 1 106 ? -1.744 -1.356 16.240 1.00 56.69 106 GLY A O 1
ATOM 811 N N . TYR A 1 107 ? -1.739 -2.913 14.617 1.00 61.25 107 TYR A N 1
ATOM 812 C CA . TYR A 1 107 ? -0.693 -2.260 13.832 1.00 61.25 107 TYR A CA 1
ATOM 813 C C . TYR A 1 107 ? -1.145 -0.862 13.387 1.00 61.25 107 TYR A C 1
ATOM 815 O O . TYR A 1 107 ? -2.302 -0.643 13.044 1.00 61.25 107 TYR A O 1
ATOM 823 N N . GLY A 1 108 ? -0.231 0.101 13.467 1.00 61.28 108 GLY A N 1
ATOM 824 C CA . GLY A 1 108 ? -0.475 1.496 13.110 1.00 61.28 108 GLY A CA 1
ATOM 825 C C . GLY A 1 108 ? -1.263 2.326 14.124 1.00 61.28 108 GLY A C 1
ATOM 826 O O . GLY A 1 108 ? -1.051 3.527 14.171 1.00 61.28 108 GLY A O 1
ATOM 827 N N . GLY A 1 109 ? -2.058 1.728 15.013 1.00 66.69 109 GLY A N 1
ATOM 828 C CA . GLY A 1 109 ? -2.774 2.447 16.077 1.00 66.69 109 GLY A CA 1
ATOM 829 C C . GLY A 1 109 ? -3.945 3.310 15.580 1.00 66.69 109 GLY A C 1
ATOM 830 O O . GLY A 1 109 ? -3.961 3.799 14.460 1.00 66.69 109 GLY A O 1
ATOM 831 N N . LEU A 1 110 ? -4.961 3.508 16.424 1.00 73.12 110 LEU A N 1
ATOM 832 C CA . LEU A 1 110 ? -6.205 4.194 16.046 1.00 73.12 110 LEU A CA 1
ATOM 833 C C . LEU A 1 110 ? -5.966 5.628 15.529 1.00 73.12 110 LEU A C 1
ATOM 835 O O . LEU A 1 110 ? -5.297 6.428 16.184 1.00 73.12 110 LEU A O 1
ATOM 839 N N . GLY A 1 111 ? -6.585 5.972 14.395 1.00 71.81 111 GLY A N 1
ATOM 840 C CA . GLY A 1 111 ? -6.629 7.345 13.878 1.00 71.81 111 GLY A CA 1
ATOM 841 C C . GLY A 1 111 ? -5.374 7.796 13.129 1.00 71.81 111 GLY A C 1
ATOM 842 O O . GLY A 1 111 ? -5.275 8.971 12.777 1.00 71.81 111 GLY A O 1
ATOM 843 N N . GLN A 1 112 ? -4.427 6.892 12.873 1.00 76.62 112 GL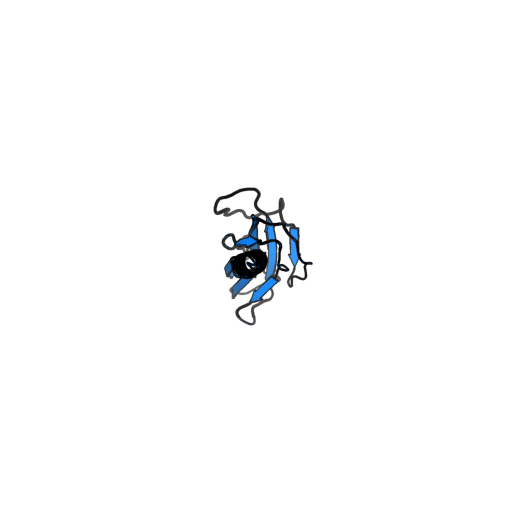N A N 1
ATOM 844 C CA . GLN A 1 112 ? -3.312 7.168 11.970 1.00 76.62 112 GLN A CA 1
ATOM 845 C C . GLN A 1 112 ? -3.754 7.064 10.506 1.00 76.62 112 GLN A C 1
ATOM 847 O O . GLN A 1 112 ? -4.643 6.280 10.163 1.00 76.62 112 GLN A O 1
ATOM 852 N N . TYR A 1 113 ? -3.109 7.848 9.643 1.00 80.94 113 TYR A N 1
ATOM 853 C CA . TYR A 1 113 ? -3.354 7.843 8.205 1.00 80.94 113 TYR A CA 1
ATOM 854 C C . TYR A 1 113 ? -2.191 7.191 7.472 1.00 80.94 113 TYR A C 1
ATOM 856 O O . TYR A 1 113 ? -1.019 7.483 7.728 1.00 80.94 113 TYR A O 1
ATOM 864 N N . TYR A 1 114 ? -2.547 6.326 6.535 1.00 80.56 114 TYR A N 1
ATOM 865 C CA . TYR A 1 114 ? -1.615 5.587 5.708 1.00 80.56 114 TYR A CA 1
ATOM 866 C C . TYR A 1 114 ? -1.991 5.713 4.240 1.00 80.56 114 TYR A C 1
ATOM 868 O O . TYR A 1 114 ? -3.167 5.806 3.887 1.00 80.56 114 TYR A O 1
ATOM 876 N N . MET A 1 115 ? -0.985 5.648 3.382 1.00 85.69 115 MET A N 1
ATOM 877 C CA . MET A 1 115 ? -1.149 5.395 1.953 1.00 85.69 115 MET A CA 1
ATOM 878 C C . MET A 1 115 ? -0.360 4.151 1.553 1.00 85.69 115 MET A C 1
ATOM 880 O O . MET A 1 115 ? 0.563 3.729 2.255 1.00 85.69 115 MET A O 1
ATOM 884 N N . ILE A 1 116 ? -0.711 3.596 0.398 1.00 85.25 116 ILE A N 1
ATOM 885 C CA . ILE A 1 116 ? 0.065 2.565 -0.274 1.00 85.25 116 ILE A CA 1
ATOM 886 C C . ILE A 1 116 ? 0.972 3.216 -1.308 1.00 85.25 116 ILE A C 1
ATOM 888 O O . ILE A 1 116 ? 0.506 3.910 -2.211 1.00 85.25 116 ILE A O 1
ATOM 892 N N . LEU A 1 117 ? 2.262 2.927 -1.195 1.00 86.69 117 LEU A N 1
ATOM 893 C CA . LEU A 1 117 ? 3.251 3.120 -2.246 1.00 86.69 117 LEU A CA 1
ATOM 894 C C . LEU A 1 117 ? 3.352 1.823 -3.057 1.00 86.69 117 LEU A C 1
ATOM 896 O O . LEU A 1 117 ? 3.596 0.764 -2.488 1.00 86.69 117 LEU A O 1
ATOM 900 N N . GLY A 1 118 ? 3.166 1.894 -4.370 1.00 88.56 118 GLY A N 1
ATOM 901 C CA . GLY A 1 118 ? 3.363 0.801 -5.316 1.00 88.56 118 GLY A CA 1
ATOM 902 C C . GLY A 1 118 ? 4.617 1.008 -6.164 1.00 88.56 118 GLY A C 1
ATOM 903 O O . GLY A 1 118 ? 4.872 2.111 -6.649 1.00 88.56 118 GLY A O 1
ATOM 904 N N . LEU A 1 119 ? 5.385 -0.060 -6.365 1.00 88.75 119 LEU A N 1
ATOM 905 C CA . LEU A 1 119 ? 6.633 -0.082 -7.133 1.00 88.75 119 LEU A CA 1
ATOM 906 C C . LEU A 1 119 ? 6.684 -1.332 -8.027 1.00 88.75 119 LEU A C 1
ATOM 908 O O . LEU A 1 119 ? 6.360 -2.425 -7.551 1.00 88.75 119 LEU A O 1
ATOM 912 N N . PRO A 1 120 ? 7.149 -1.234 -9.284 1.00 88.44 120 PRO A N 1
ATOM 913 C CA . PRO A 1 120 ? 7.409 -2.420 -10.090 1.00 88.44 120 PRO A CA 1
ATOM 914 C C . PRO A 1 120 ? 8.447 -3.330 -9.436 1.00 88.44 120 PRO A C 1
ATOM 916 O O . PRO A 1 120 ? 9.490 -2.866 -8.983 1.00 88.44 120 PRO A O 1
ATOM 919 N N . TYR A 1 121 ? 8.176 -4.637 -9.394 1.00 86.25 121 TYR A N 1
ATOM 920 C CA . TYR A 1 121 ? 9.134 -5.604 -8.846 1.00 86.25 121 TYR A CA 1
ATOM 921 C C . TYR A 1 121 ? 10.323 -5.837 -9.789 1.00 86.25 121 TYR A C 1
ATOM 923 O O . TYR A 1 121 ? 11.455 -6.017 -9.346 1.00 86.25 121 TYR A O 1
ATOM 931 N N . TYR A 1 122 ? 10.067 -5.863 -11.099 1.00 85.44 122 TYR A N 1
ATOM 932 C CA . TYR A 1 122 ? 11.091 -6.110 -12.111 1.00 85.44 122 TYR A CA 1
ATOM 933 C C . TYR A 1 122 ? 11.667 -4.796 -12.637 1.00 85.44 122 TYR A C 1
ATOM 935 O O . TYR A 1 122 ? 10.926 -3.865 -12.930 1.00 85.44 122 TYR A O 1
ATOM 943 N N . TYR A 1 123 ? 12.988 -4.749 -12.823 1.00 84.81 123 TYR A N 1
ATOM 944 C CA . TYR A 1 123 ? 13.681 -3.579 -13.379 1.00 84.81 123 TYR A CA 1
ATOM 945 C C . TYR A 1 123 ? 13.322 -3.326 -14.852 1.00 84.81 123 TYR A C 1
ATOM 947 O O . TYR A 1 123 ? 13.256 -2.183 -15.299 1.00 84.81 123 TYR A O 1
ATOM 955 N N . ASN A 1 124 ? 13.077 -4.409 -15.594 1.00 88.12 124 ASN A N 1
ATOM 956 C CA . ASN A 1 124 ? 12.618 -4.392 -16.975 1.00 88.12 124 ASN A CA 1
ATOM 957 C C . ASN A 1 124 ? 11.185 -4.936 -17.021 1.00 88.12 124 ASN A C 1
ATOM 959 O O . ASN A 1 124 ? 10.968 -6.127 -16.795 1.00 88.12 124 ASN A O 1
ATOM 963 N N . PHE A 1 125 ? 10.219 -4.055 -17.260 1.00 87.44 125 PHE A N 1
ATOM 964 C CA . PHE A 1 125 ? 8.795 -4.371 -17.306 1.00 87.44 125 PHE A CA 1
ATOM 965 C C . PHE A 1 125 ? 8.139 -3.614 -18.464 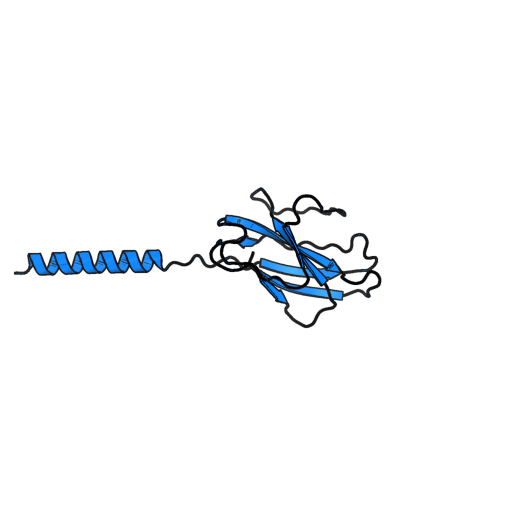1.00 87.44 125 PHE A C 1
ATOM 967 O O . PHE A 1 125 ? 8.590 -2.536 -18.851 1.00 87.44 125 PHE A O 1
ATOM 974 N N . LEU A 1 126 ? 7.078 -4.192 -19.022 1.00 92.00 126 LEU A N 1
ATOM 975 C CA . LEU A 1 126 ? 6.185 -3.493 -19.946 1.00 92.00 126 LEU A CA 1
ATOM 976 C C . LEU A 1 126 ? 5.172 -2.683 -19.151 1.00 92.00 126 LEU A C 1
ATOM 978 O O . LEU A 1 126 ? 4.921 -3.012 -17.999 1.00 92.00 126 LEU A O 1
ATOM 982 N N . GLU A 1 127 ? 4.567 -1.669 -19.764 1.00 92.31 127 GLU A N 1
ATOM 983 C CA . GLU A 1 127 ? 3.497 -0.921 -19.109 1.00 92.31 127 GLU A CA 1
ATOM 984 C C . GLU A 1 127 ? 2.395 -1.856 -18.590 1.00 92.31 127 GLU A C 1
ATOM 986 O O . GLU A 1 127 ? 1.930 -2.748 -19.304 1.00 92.31 127 GLU A O 1
ATOM 991 N N . TYR A 1 128 ? 2.007 -1.673 -17.328 1.00 91.75 128 TYR A N 1
ATOM 992 C CA . TYR A 1 128 ? 0.942 -2.448 -16.704 1.00 91.75 128 TYR A CA 1
ATOM 993 C C . TYR A 1 128 ? 0.230 -1.644 -15.618 1.00 91.75 128 TYR A C 1
ATOM 995 O O . TYR A 1 128 ? 0.773 -0.684 -15.062 1.00 91.75 128 TYR A O 1
ATOM 1003 N N . SER A 1 129 ? -0.981 -2.081 -15.280 1.00 91.00 129 SER A N 1
ATOM 1004 C CA . SER A 1 129 ? -1.780 -1.486 -14.213 1.00 91.00 129 SER A CA 1
ATOM 1005 C C . SER A 1 129 ? -1.994 -2.451 -13.052 1.00 91.00 129 SER A C 1
ATOM 1007 O O . SER A 1 129 ? -1.985 -3.672 -13.214 1.00 91.00 129 SER A O 1
ATOM 1009 N N . SER A 1 130 ? -2.179 -1.883 -11.865 1.00 88.75 130 SER A N 1
ATOM 1010 C CA . SER A 1 130 ? -2.439 -2.593 -10.620 1.00 88.75 130 SER A CA 1
ATOM 1011 C C . SER A 1 130 ? -3.474 -1.828 -9.809 1.00 88.75 130 SER A C 1
ATOM 1013 O O . SER A 1 130 ? -3.205 -0.703 -9.391 1.00 88.75 130 SER A O 1
ATOM 1015 N N . SER A 1 131 ? -4.619 -2.445 -9.539 1.00 90.56 131 SER A N 1
ATOM 1016 C CA . SER A 1 131 ? -5.673 -1.869 -8.705 1.00 90.56 131 SER A CA 1
ATOM 1017 C C . SER A 1 131 ? -6.093 -2.815 -7.589 1.00 90.56 131 SER A C 1
ATOM 1019 O O . SER A 1 131 ? -5.858 -4.029 -7.641 1.00 90.56 131 SER A O 1
ATOM 1021 N N . GLY A 1 132 ? -6.688 -2.233 -6.560 1.00 88.44 132 GLY A N 1
ATOM 1022 C CA . GLY A 1 132 ? -7.207 -2.978 -5.435 1.00 88.44 132 GLY A CA 1
ATOM 1023 C C . GLY A 1 132 ? -7.667 -2.081 -4.303 1.00 88.44 132 GLY A C 1
ATOM 1024 O O . GLY A 1 132 ? -7.712 -0.849 -4.401 1.00 88.44 132 GLY A O 1
ATOM 1025 N N . VAL A 1 133 ? -7.965 -2.735 -3.191 1.00 88.38 133 VAL A N 1
ATOM 1026 C CA . VAL A 1 133 ? -8.306 -2.100 -1.925 1.00 88.38 133 VAL A CA 1
ATOM 1027 C C . VAL A 1 133 ? -7.268 -2.434 -0.872 1.00 88.38 133 VAL A C 1
ATOM 1029 O O . VAL A 1 133 ? -6.573 -3.452 -0.934 1.00 88.38 133 VAL A O 1
ATOM 1032 N N . PHE A 1 134 ? -7.159 -1.563 0.115 1.00 83.88 134 PHE A N 1
ATOM 1033 C CA . PHE A 1 134 ? -6.293 -1.776 1.253 1.00 83.88 134 PHE A CA 1
ATOM 1034 C C . PHE A 1 134 ? -6.958 -1.303 2.533 1.00 83.88 134 PHE A C 1
ATOM 1036 O O . PHE A 1 134 ? -7.762 -0.372 2.546 1.00 83.88 134 PHE A O 1
ATOM 1043 N N . GLN A 1 135 ? -6.568 -1.948 3.618 1.00 82.38 135 GLN A N 1
ATOM 1044 C CA . GLN A 1 135 ? -6.896 -1.545 4.967 1.00 82.38 135 GLN A CA 1
ATOM 1045 C C . GLN A 1 135 ? -5.571 -1.341 5.697 1.00 82.38 135 GLN A C 1
ATOM 1047 O O . GLN A 1 135 ? -4.792 -2.292 5.753 1.00 82.38 135 GLN A O 1
ATOM 1052 N N . PRO A 1 136 ? -5.271 -0.133 6.191 1.00 75.62 136 PRO A N 1
ATOM 1053 C CA . PRO A 1 136 ? -4.131 0.084 7.067 1.00 75.62 136 PRO A CA 1
ATOM 1054 C C . PRO A 1 136 ? -4.409 -0.319 8.517 1.00 75.62 136 PRO A C 1
ATOM 1056 O O . PRO A 1 136 ? -5.597 -0.439 8.913 1.00 75.62 136 PRO A O 1
#